Protein AF-A0A7X7GZ52-F1 (afdb_monomer_lite)

Radius of gyration: 27.81 Å; chains: 1; bounding box: 55×27×84 Å

Secondary structure (DSSP, 8-state):
--THHHHHHHHHHHHHHHHHHHHHHHHHHHHHHHHHHHHHHHHHHHHHHHHHHHHHHTT----TT-EEEEEEETTEEEEEEE-TTS-EEEEEEE---

Sequence (97 aa):
MSNKGFFFYELLIAIILILNIMLYLLIPINNLKMQTANQKYILEMKKTLIVNVVLYEDDKELIEGDNYQLILNNQELCITFIDLFNKEQLICEKIWF

pLDDT: mean 70.41, std 10.77, range [44.69, 93.56]

Foldseek 3Di:
DDPVVVVVVVVVVVVVVVVVVVVVVVVVVVVVVVVVVVVVVVVVVVLVVVVVVQCVVVVHDDDVPWDWDWDDDPQKTWIWTQPPVRDTDIDIDGHDD

Structure (mmCIF, N/CA/C/O backbone):
data_AF-A0A7X7GZ52-F1
#
_entry.id   AF-A0A7X7GZ52-F1
#
loop_
_atom_site.group_PDB
_atom_site.id
_atom_site.type_symbol
_atom_site.label_atom_id
_atom_site.label_alt_id
_atom_site.label_comp_id
_atom_site.label_asym_id
_atom_site.label_entity_id
_atom_site.label_seq_id
_atom_site.pdbx_PDB_ins_code
_atom_site.Cartn_x
_atom_site.Cartn_y
_atom_site.Cartn_z
_atom_site.occupancy
_atom_site.B_iso_or_equiv
_atom_site.auth_seq_id
_atom_site.auth_comp_id
_atom_site.auth_asym_id
_atom_site.auth_atom_id
_atom_site.pdbx_PDB_model_num
ATOM 1 N N . MET A 1 1 ? 33.517 6.499 -57.161 1.00 47.81 1 MET A N 1
ATOM 2 C CA . MET A 1 1 ? 32.344 6.842 -56.325 1.00 47.81 1 MET A CA 1
ATOM 3 C C . MET A 1 1 ? 32.790 6.853 -54.872 1.00 47.81 1 MET A C 1
ATOM 5 O O . MET A 1 1 ? 33.500 5.947 -54.469 1.00 47.81 1 MET A O 1
ATOM 9 N N . SER A 1 2 ? 32.518 7.936 -54.143 1.00 46.28 2 SER A N 1
ATOM 10 C CA . SER A 1 2 ? 33.131 8.217 -52.837 1.00 46.28 2 SER A CA 1
ATOM 11 C C . SER A 1 2 ? 32.527 7.352 -51.723 1.00 46.28 2 SER A C 1
ATOM 13 O O . SER A 1 2 ? 31.394 7.588 -51.308 1.00 46.28 2 SER A O 1
ATOM 15 N N . ASN A 1 3 ? 33.310 6.404 -51.195 1.00 58.69 3 ASN A N 1
ATOM 16 C CA . ASN A 1 3 ? 32.960 5.529 -50.060 1.00 58.69 3 ASN A CA 1
ATOM 17 C C . ASN A 1 3 ? 32.566 6.286 -48.774 1.00 58.69 3 ASN A C 1
ATOM 19 O O . ASN A 1 3 ? 32.020 5.693 -47.850 1.00 58.69 3 ASN A O 1
ATOM 23 N N . LYS A 1 4 ? 32.811 7.601 -48.703 1.00 59.25 4 LYS A N 1
ATOM 24 C CA . LYS A 1 4 ? 32.475 8.425 -47.535 1.00 59.25 4 LYS A CA 1
ATOM 25 C C . LYS A 1 4 ? 30.968 8.627 -47.361 1.00 59.25 4 LYS A C 1
ATOM 27 O O . LYS A 1 4 ? 30.517 8.732 -46.231 1.00 59.25 4 LYS A O 1
ATOM 32 N N . GLY A 1 5 ? 30.191 8.658 -48.449 1.00 60.69 5 GLY A N 1
ATOM 33 C CA . GLY A 1 5 ? 28.734 8.832 -48.369 1.00 60.69 5 GLY A CA 1
ATOM 34 C C . GLY A 1 5 ? 28.026 7.637 -47.726 1.00 60.69 5 GLY A C 1
ATOM 35 O O . GLY A 1 5 ? 27.083 7.824 -46.968 1.00 60.69 5 GLY A O 1
ATOM 36 N N . PHE A 1 6 ? 28.524 6.423 -47.970 1.00 67.38 6 PHE A N 1
ATOM 37 C CA . PHE A 1 6 ? 27.947 5.184 -47.441 1.00 67.38 6 PHE A CA 1
ATOM 38 C C . PHE A 1 6 ? 28.111 5.076 -45.915 1.00 67.38 6 PHE A C 1
ATOM 40 O O . PHE A 1 6 ? 27.168 4.728 -45.211 1.00 67.38 6 PHE A O 1
ATOM 47 N N . PHE A 1 7 ? 29.267 5.505 -45.397 1.00 73.19 7 PHE A N 1
ATOM 48 C CA . PHE A 1 7 ? 29.562 5.523 -43.961 1.00 73.19 7 PHE A CA 1
ATOM 49 C C . PHE A 1 7 ? 28.590 6.405 -43.156 1.00 73.19 7 PHE A C 1
ATOM 51 O O . PHE A 1 7 ? 28.171 6.038 -42.061 1.00 73.19 7 PHE A O 1
ATOM 58 N N . PHE A 1 8 ? 28.181 7.557 -43.704 1.00 79.12 8 PHE A N 1
ATOM 59 C CA . PHE A 1 8 ? 27.198 8.424 -43.044 1.00 79.12 8 PHE A CA 1
ATOM 60 C C . PHE A 1 8 ? 25.812 7.776 -42.950 1.00 79.12 8 PHE A C 1
ATOM 62 O O . PHE A 1 8 ? 25.133 7.955 -41.942 1.00 79.12 8 PHE A O 1
ATOM 69 N N . TYR A 1 9 ? 25.401 7.007 -43.961 1.00 85.19 9 TYR A N 1
ATOM 70 C CA . TYR A 1 9 ? 24.125 6.289 -43.930 1.00 85.19 9 TYR A CA 1
ATOM 71 C C . TYR A 1 9 ? 24.132 5.144 -42.912 1.00 85.19 9 TYR A C 1
ATOM 73 O O . TYR A 1 9 ? 23.169 5.004 -42.162 1.00 85.19 9 TYR A O 1
ATOM 81 N N . GLU A 1 10 ? 25.218 4.373 -42.827 1.00 84.06 10 GLU A N 1
ATOM 82 C CA . GLU A 1 10 ? 25.360 3.307 -41.822 1.00 84.06 10 GLU A CA 1
ATOM 83 C C . GLU A 1 10 ? 25.329 3.860 -40.393 1.00 84.06 10 GLU A C 1
ATOM 85 O O . GLU A 1 10 ? 24.622 3.330 -39.533 1.00 84.06 10 GLU A O 1
ATOM 90 N N . LEU A 1 11 ? 26.022 4.978 -40.153 1.00 88.31 11 LEU A N 1
ATOM 91 C CA . LEU A 1 11 ? 25.997 5.667 -38.864 1.00 88.31 11 LEU A CA 1
ATOM 92 C C . LEU A 1 11 ? 24.580 6.141 -38.506 1.00 88.31 11 LEU A C 1
ATOM 94 O O . LEU A 1 11 ? 24.137 5.993 -37.368 1.00 88.31 11 LEU A O 1
ATOM 98 N N . LEU A 1 12 ? 23.851 6.691 -39.477 1.00 88.94 12 LEU A N 1
ATOM 99 C CA . LEU A 1 12 ? 22.502 7.209 -39.266 1.00 88.94 12 LEU A CA 1
ATOM 100 C C . LEU A 1 12 ? 21.504 6.079 -38.964 1.00 88.94 12 LEU A C 1
ATOM 102 O O . LEU A 1 12 ? 20.679 6.214 -38.061 1.00 88.94 12 LEU A O 1
ATOM 106 N N . ILE A 1 13 ? 21.633 4.933 -39.639 1.00 90.12 13 ILE A N 1
ATOM 107 C CA . ILE A 1 13 ? 20.849 3.723 -39.345 1.00 90.12 13 ILE A CA 1
ATOM 108 C C . ILE A 1 13 ? 21.152 3.206 -37.933 1.00 90.12 13 ILE A C 1
ATOM 110 O O . ILE A 1 13 ? 20.225 2.874 -37.191 1.00 90.12 13 ILE A O 1
ATOM 114 N N . ALA A 1 14 ? 22.424 3.186 -37.525 1.00 91.06 14 ALA A N 1
ATOM 115 C CA . ALA A 1 14 ? 22.810 2.773 -36.177 1.00 91.06 14 ALA A CA 1
ATOM 116 C C . ALA A 1 14 ? 22.195 3.683 -35.097 1.00 91.06 14 ALA A C 1
ATOM 118 O O . ALA A 1 14 ? 21.673 3.190 -34.096 1.00 91.06 14 ALA A O 1
ATOM 119 N N . ILE A 1 15 ? 22.175 5.001 -35.320 1.00 92.50 15 ILE A N 1
ATOM 120 C CA . ILE A 1 15 ? 21.544 5.965 -34.404 1.00 92.50 15 ILE A CA 1
ATOM 121 C C . ILE A 1 15 ? 20.028 5.732 -34.310 1.00 92.50 15 ILE A C 1
ATOM 123 O O . ILE A 1 15 ? 19.478 5.721 -33.207 1.00 92.50 15 ILE A O 1
ATOM 127 N N . ILE A 1 16 ? 19.349 5.495 -35.438 1.00 93.56 16 ILE A N 1
ATOM 128 C CA . ILE A 1 16 ? 17.906 5.200 -35.460 1.00 93.56 16 ILE A CA 1
ATOM 129 C C . ILE A 1 16 ? 17.593 3.909 -34.693 1.00 93.56 16 ILE A C 1
ATOM 131 O O . ILE A 1 16 ? 16.603 3.854 -33.960 1.00 93.56 16 ILE A O 1
ATOM 135 N N . LEU A 1 17 ? 18.426 2.875 -34.826 1.00 92.88 17 LEU A N 1
ATOM 136 C CA . LEU A 1 17 ? 18.259 1.623 -34.084 1.00 92.88 17 LEU A CA 1
ATOM 137 C C . LEU A 1 17 ? 18.400 1.836 -32.574 1.00 92.88 17 LEU A C 1
ATOM 139 O O . LEU A 1 17 ? 17.550 1.375 -31.814 1.00 92.88 17 LEU A O 1
ATOM 143 N N . ILE A 1 18 ? 19.415 2.588 -32.140 1.00 92.88 18 ILE A N 1
ATOM 144 C CA . ILE A 1 18 ? 19.617 2.911 -30.720 1.00 92.88 18 ILE A CA 1
ATOM 145 C C . ILE A 1 18 ? 18.420 3.692 -30.167 1.00 92.88 18 ILE A C 1
ATOM 147 O O . ILE A 1 18 ? 17.909 3.358 -29.099 1.00 92.88 18 ILE A O 1
ATOM 151 N N . LEU A 1 19 ? 17.927 4.691 -30.904 1.00 91.31 19 LEU A N 1
ATOM 152 C CA . LEU A 1 19 ? 16.755 5.471 -30.501 1.00 91.31 19 LEU A CA 1
ATOM 153 C C . LEU A 1 19 ? 15.506 4.597 -30.340 1.00 91.31 19 LEU A C 1
ATOM 155 O O . LEU A 1 19 ? 14.800 4.731 -29.342 1.00 91.31 19 LEU A O 1
ATOM 159 N N . ASN A 1 20 ? 15.256 3.675 -31.273 1.00 88.88 20 ASN A N 1
ATOM 160 C CA . ASN A 1 20 ? 14.119 2.756 -31.183 1.00 88.88 20 ASN A CA 1
ATOM 161 C C . ASN A 1 20 ? 14.220 1.819 -29.973 1.00 88.88 20 ASN A C 1
ATOM 163 O O . ASN A 1 20 ? 13.225 1.614 -29.280 1.00 88.88 20 ASN A O 1
ATOM 167 N N . ILE A 1 21 ? 15.414 1.295 -29.677 1.00 90.75 21 ILE A N 1
ATOM 168 C CA . ILE A 1 21 ? 15.636 0.448 -28.496 1.00 90.75 21 ILE A CA 1
ATOM 169 C C . ILE A 1 21 ? 15.377 1.245 -27.209 1.00 90.75 21 ILE A C 1
ATOM 171 O O . ILE A 1 21 ? 14.689 0.760 -26.312 1.00 90.75 21 ILE A O 1
ATOM 175 N N . MET A 1 22 ? 15.866 2.485 -27.129 1.00 87.19 22 MET A N 1
ATOM 176 C CA . MET A 1 22 ? 15.650 3.349 -25.962 1.00 87.19 22 MET A CA 1
ATOM 177 C C . MET A 1 22 ? 14.164 3.680 -25.760 1.00 87.19 22 MET A C 1
ATOM 179 O O . MET A 1 22 ? 13.663 3.599 -24.639 1.00 87.19 22 MET A O 1
ATOM 183 N N . LEU A 1 23 ? 13.434 3.986 -26.838 1.00 84.19 23 LEU A N 1
ATOM 184 C CA . LEU A 1 23 ? 11.982 4.199 -26.806 1.00 84.19 23 LEU A CA 1
ATOM 185 C C . LEU A 1 23 ? 11.228 2.951 -26.331 1.00 84.19 23 LEU A C 1
ATOM 187 O O . LEU A 1 23 ? 10.354 3.056 -25.469 1.00 84.19 23 LEU A O 1
ATOM 191 N N . TYR A 1 24 ? 11.597 1.773 -26.840 1.00 83.62 24 TYR A N 1
ATOM 192 C CA . TYR A 1 24 ? 10.973 0.509 -26.455 1.00 83.62 24 TYR A CA 1
ATOM 193 C C . TYR A 1 24 ? 11.176 0.180 -24.971 1.00 83.62 24 TYR A C 1
ATOM 195 O O . TYR A 1 24 ? 10.281 -0.375 -24.341 1.00 83.62 24 TYR A O 1
ATOM 2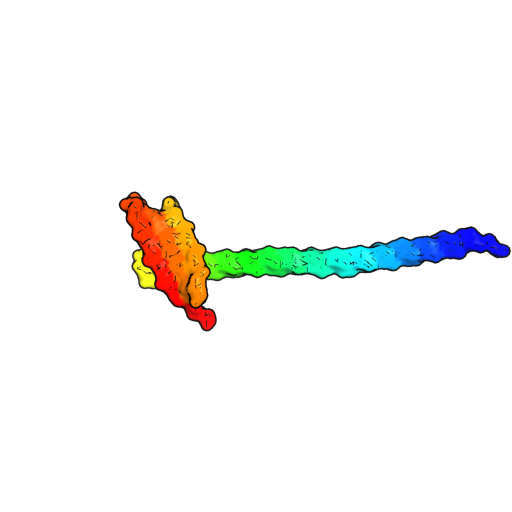03 N N . LEU A 1 25 ? 12.318 0.555 -24.387 1.00 80.06 25 LEU A N 1
ATOM 204 C CA . LEU A 1 25 ? 12.596 0.353 -22.962 1.00 80.06 25 LEU A CA 1
ATOM 205 C C . LEU A 1 25 ? 11.875 1.365 -22.057 1.00 80.06 25 LEU A C 1
ATOM 207 O O . LEU A 1 25 ? 11.459 1.004 -20.958 1.00 80.06 25 LEU A O 1
ATOM 211 N N . LEU A 1 26 ? 11.687 2.615 -22.494 1.00 73.69 26 LEU A N 1
ATOM 212 C CA . LEU A 1 26 ? 11.051 3.651 -21.668 1.00 73.69 26 LEU A CA 1
ATOM 213 C C . LEU A 1 26 ? 9.541 3.438 -21.457 1.00 73.69 26 LEU A C 1
ATOM 215 O O . LEU A 1 26 ? 9.030 3.696 -20.365 1.00 73.69 26 LEU A O 1
ATOM 219 N N . ILE A 1 27 ? 8.824 2.967 -22.480 1.00 69.75 27 ILE A N 1
ATOM 220 C CA . ILE A 1 27 ? 7.364 2.760 -22.440 1.00 69.75 27 ILE A CA 1
ATOM 221 C C . ILE A 1 27 ? 6.926 1.798 -21.311 1.00 69.75 27 ILE A C 1
ATOM 223 O O . ILE A 1 27 ? 6.079 2.186 -20.499 1.00 69.75 27 ILE A O 1
ATOM 227 N N . PRO A 1 28 ? 7.481 0.575 -21.181 1.00 71.19 28 PRO A N 1
ATOM 228 C CA . PRO A 1 28 ? 7.075 -0.356 -20.132 1.00 71.19 28 PRO A CA 1
ATOM 229 C C . PRO A 1 28 ? 7.454 0.136 -18.730 1.00 71.19 28 PRO A C 1
ATOM 231 O O . PRO A 1 28 ? 6.696 -0.097 -17.792 1.00 71.19 28 PRO A O 1
ATOM 234 N N . ILE A 1 29 ? 8.567 0.865 -18.572 1.00 68.69 29 ILE A N 1
ATOM 235 C CA . ILE A 1 29 ? 8.987 1.418 -17.272 1.00 68.69 29 ILE A CA 1
ATOM 236 C C . ILE A 1 29 ? 7.954 2.420 -16.746 1.00 68.69 29 ILE A C 1
ATOM 238 O O . ILE A 1 29 ? 7.593 2.377 -15.567 1.00 68.69 29 ILE A O 1
ATOM 242 N N . ASN A 1 30 ? 7.449 3.303 -17.609 1.00 63.97 30 ASN A N 1
ATOM 243 C CA . ASN A 1 30 ? 6.420 4.263 -17.213 1.00 63.97 30 ASN A CA 1
ATOM 244 C C . ASN A 1 30 ? 5.087 3.577 -16.902 1.00 63.97 30 ASN A C 1
ATOM 246 O O . ASN A 1 30 ? 4.466 3.900 -15.889 1.00 63.97 30 ASN A O 1
ATOM 250 N N . ASN A 1 31 ? 4.685 2.584 -17.697 1.00 63.62 31 ASN A N 1
ATOM 251 C CA . ASN A 1 31 ? 3.461 1.824 -17.436 1.00 63.62 31 ASN A CA 1
ATOM 252 C C . ASN A 1 31 ? 3.530 1.050 -16.108 1.00 63.62 31 ASN A C 1
ATOM 254 O O . ASN A 1 31 ? 2.562 1.055 -15.349 1.00 63.62 31 ASN A O 1
ATOM 258 N N . LEU A 1 32 ? 4.679 0.452 -15.775 1.00 64.94 32 LEU A N 1
ATOM 259 C CA . LEU A 1 32 ? 4.898 -0.245 -14.500 1.00 64.94 32 LEU A CA 1
ATOM 260 C C . LEU A 1 32 ? 4.862 0.707 -13.296 1.00 64.94 32 LEU A C 1
ATOM 262 O O . LEU A 1 32 ? 4.249 0.397 -12.271 1.00 64.94 32 LEU A O 1
ATOM 266 N N . LYS A 1 33 ? 5.472 1.894 -13.412 1.00 61.06 33 LYS A N 1
ATOM 267 C CA . LYS A 1 33 ? 5.386 2.930 -12.367 1.00 61.06 33 LYS A CA 1
ATOM 268 C C . LYS A 1 33 ? 3.948 3.401 -12.155 1.00 61.06 33 LYS A C 1
ATOM 270 O O . LYS A 1 33 ? 3.517 3.587 -11.021 1.00 61.06 33 LYS A O 1
ATOM 275 N N . MET A 1 34 ? 3.189 3.554 -13.236 1.00 55.38 34 MET A N 1
ATOM 276 C CA . MET A 1 34 ? 1.795 3.985 -13.164 1.00 55.38 34 MET A CA 1
ATOM 277 C C . MET A 1 34 ? 0.890 2.899 -12.557 1.00 55.38 34 MET A C 1
ATOM 279 O O . MET A 1 34 ? 0.028 3.200 -11.734 1.00 55.38 34 MET A O 1
ATOM 283 N N . GLN A 1 35 ? 1.128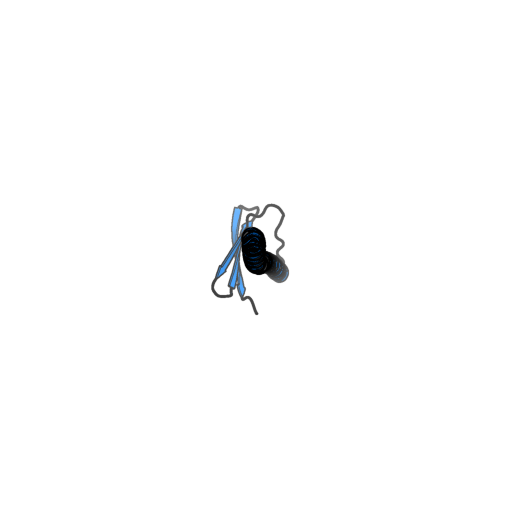 1.625 -12.886 1.00 60.66 35 GLN A N 1
ATOM 284 C CA . GLN A 1 35 ? 0.415 0.490 -12.290 1.00 60.66 35 GLN A CA 1
ATOM 285 C C . GLN A 1 35 ? 0.689 0.344 -10.792 1.00 60.66 35 GLN A C 1
ATOM 287 O O . GLN A 1 35 ? -0.249 0.151 -10.023 1.00 60.66 35 GLN A O 1
ATOM 292 N N . THR A 1 36 ? 1.944 0.476 -10.363 1.00 65.25 36 THR A N 1
ATOM 293 C CA . THR A 1 36 ? 2.307 0.386 -8.938 1.00 65.25 36 THR A CA 1
ATOM 294 C C . THR A 1 36 ? 1.733 1.546 -8.123 1.00 65.25 36 THR A C 1
ATOM 296 O O . THR A 1 36 ? 1.209 1.320 -7.033 1.00 65.25 36 THR A O 1
ATOM 299 N N . ALA A 1 37 ? 1.731 2.769 -8.667 1.00 64.25 37 ALA A N 1
ATOM 300 C CA . ALA A 1 37 ? 1.052 3.906 -8.047 1.00 64.25 37 ALA A CA 1
ATOM 301 C C . ALA A 1 37 ? -0.463 3.663 -7.920 1.00 64.25 37 ALA A C 1
ATOM 303 O O . ALA A 1 37 ? -1.012 3.802 -6.829 1.00 64.25 37 ALA A O 1
ATOM 304 N N . ASN A 1 38 ? -1.132 3.219 -8.991 1.00 67.88 38 ASN A N 1
ATOM 305 C CA . ASN A 1 38 ? -2.564 2.904 -8.952 1.00 67.88 38 ASN A CA 1
ATOM 306 C C . ASN A 1 38 ? -2.895 1.792 -7.952 1.00 67.88 38 ASN A C 1
ATOM 308 O O . ASN A 1 38 ? -3.874 1.902 -7.222 1.00 67.88 38 ASN A O 1
ATOM 312 N N . GLN A 1 39 ? -2.084 0.736 -7.877 1.00 66.81 39 GLN A N 1
ATOM 313 C CA . GLN A 1 39 ? -2.279 -0.332 -6.895 1.00 66.81 39 GLN A CA 1
ATOM 314 C C . GLN A 1 39 ? -2.159 0.185 -5.459 1.00 66.81 39 GLN A C 1
ATOM 316 O O . GLN A 1 39 ? -2.956 -0.210 -4.608 1.00 66.81 39 GLN A O 1
ATOM 321 N N . LYS A 1 40 ? -1.217 1.101 -5.196 1.00 70.50 40 LYS A N 1
ATOM 322 C CA . LYS A 1 40 ? -1.085 1.755 -3.890 1.00 70.50 40 LYS A CA 1
ATOM 323 C C . LYS A 1 40 ? -2.332 2.575 -3.543 1.00 70.50 40 LYS A C 1
ATOM 325 O O . LYS A 1 40 ? -2.878 2.390 -2.460 1.00 70.50 40 LYS A O 1
ATOM 330 N N . TYR A 1 41 ? -2.825 3.400 -4.469 1.00 67.00 41 TYR A N 1
ATOM 331 C CA . TYR A 1 41 ? -4.052 4.183 -4.264 1.00 67.00 41 TYR A CA 1
ATOM 332 C C . TYR A 1 41 ? -5.285 3.300 -4.041 1.00 67.00 41 TYR A C 1
ATOM 334 O O . TYR A 1 41 ? -6.077 3.561 -3.139 1.00 67.00 41 TYR A O 1
ATOM 342 N N . ILE A 1 42 ? -5.435 2.223 -4.819 1.00 67.19 42 ILE A N 1
ATOM 343 C CA . ILE A 1 42 ? -6.531 1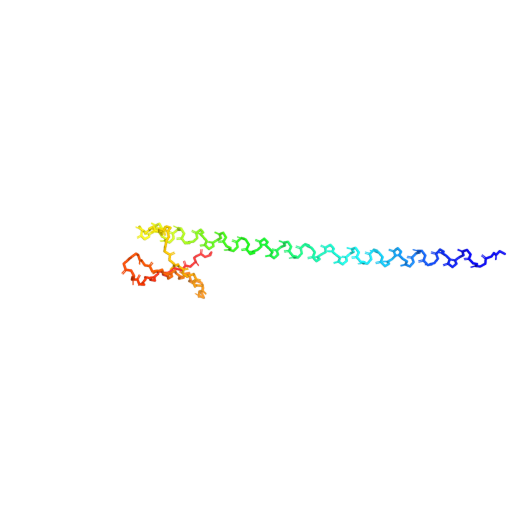.259 -4.649 1.00 67.19 42 ILE A CA 1
ATOM 344 C C . ILE A 1 42 ? -6.457 0.601 -3.266 1.00 67.19 42 ILE A C 1
ATOM 346 O O . ILE A 1 42 ? -7.487 0.415 -2.620 1.00 67.19 42 ILE A O 1
ATOM 350 N N . LEU A 1 43 ? -5.257 0.249 -2.798 1.00 70.25 43 LEU A N 1
ATOM 351 C CA . LEU A 1 43 ? -5.066 -0.327 -1.470 1.00 70.25 43 LEU A CA 1
ATOM 352 C C . LEU A 1 43 ? -5.443 0.666 -0.362 1.00 70.25 43 LEU A C 1
ATOM 354 O O . LEU A 1 43 ? -6.118 0.276 0.587 1.00 70.25 43 LEU A O 1
ATOM 358 N N . GLU A 1 44 ? -5.031 1.929 -0.479 1.00 69.81 44 GLU A N 1
ATOM 359 C CA . GLU A 1 44 ? -5.381 2.986 0.478 1.00 69.81 44 GLU A CA 1
ATOM 360 C C . GLU A 1 44 ? -6.897 3.221 0.522 1.00 69.81 44 GLU A C 1
ATOM 362 O O . GLU A 1 44 ? -7.483 3.152 1.600 1.00 69.81 44 GLU A O 1
ATOM 367 N N . MET A 1 45 ? -7.554 3.360 -0.636 1.00 68.44 45 MET A N 1
ATOM 368 C CA . MET A 1 45 ? -9.016 3.484 -0.712 1.00 68.44 45 MET A CA 1
ATOM 369 C C . MET A 1 45 ? -9.741 2.297 -0.070 1.00 68.44 45 MET A C 1
ATOM 371 O O . MET A 1 45 ? -10.708 2.492 0.666 1.00 68.44 45 MET A O 1
ATOM 375 N N . LYS A 1 46 ? -9.277 1.064 -0.316 1.00 68.38 46 LYS A N 1
ATOM 376 C CA . LYS A 1 46 ? -9.864 -0.137 0.296 1.00 68.38 46 LYS A CA 1
ATOM 377 C C . LYS A 1 46 ? -9.724 -0.132 1.814 1.00 68.38 46 LYS A C 1
ATOM 379 O O . LYS A 1 46 ? -10.682 -0.470 2.498 1.00 68.38 46 LYS A O 1
ATOM 384 N N . LYS A 1 47 ? -8.564 0.268 2.345 1.00 67.56 47 LYS A N 1
ATOM 385 C CA . LYS A 1 47 ? -8.355 0.376 3.796 1.00 67.56 47 LYS A CA 1
ATOM 386 C C . LYS A 1 47 ? -9.320 1.379 4.421 1.00 67.56 47 LYS A C 1
ATOM 388 O O . LYS A 1 47 ? -9.957 1.039 5.407 1.00 67.56 47 LYS A O 1
ATOM 393 N N . THR A 1 48 ? -9.478 2.563 3.829 1.00 72.88 48 THR A N 1
ATOM 394 C CA . THR A 1 48 ? -10.427 3.575 4.320 1.00 72.88 48 THR A CA 1
ATOM 395 C C . THR A 1 48 ? -11.868 3.076 4.283 1.00 72.88 48 THR A C 1
ATOM 397 O O . THR A 1 48 ? -12.606 3.283 5.239 1.00 72.88 48 THR A O 1
ATOM 400 N N . LEU A 1 49 ? -12.267 2.381 3.212 1.00 71.62 49 LEU A N 1
ATOM 401 C CA . LEU A 1 49 ? -13.607 1.802 3.117 1.00 71.62 49 LEU A CA 1
ATOM 402 C C . LEU A 1 49 ? -13.860 0.792 4.245 1.00 71.62 49 LEU A C 1
ATOM 404 O O . LEU A 1 49 ? -14.891 0.874 4.899 1.00 71.62 49 LEU A O 1
ATOM 408 N N . ILE A 1 50 ? -12.916 -0.123 4.493 1.00 69.38 50 ILE A N 1
ATOM 4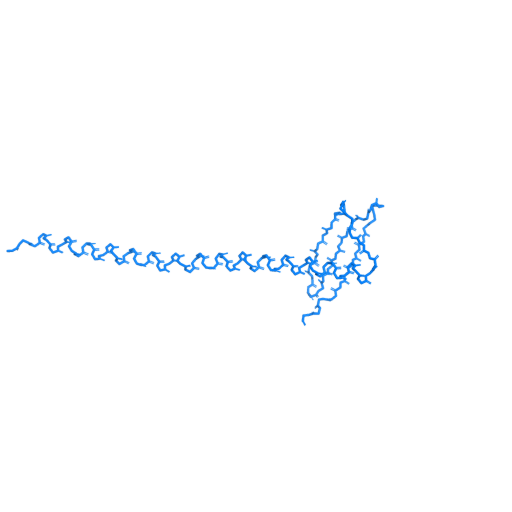09 C CA . ILE A 1 50 ? -13.052 -1.125 5.561 1.00 69.38 50 ILE A CA 1
ATOM 410 C C . ILE A 1 50 ? -13.114 -0.439 6.927 1.00 69.38 50 ILE A C 1
ATOM 412 O O . ILE A 1 50 ? -13.978 -0.781 7.720 1.00 69.38 50 ILE A O 1
ATOM 416 N N . VAL A 1 51 ? -12.263 0.559 7.186 1.00 72.56 51 VAL A N 1
ATOM 417 C CA . VAL A 1 51 ? -12.310 1.340 8.435 1.00 72.56 51 VAL A CA 1
ATOM 418 C C . VAL A 1 51 ? -13.690 1.955 8.645 1.00 72.56 51 VAL A C 1
ATOM 420 O O . VAL A 1 51 ? -14.272 1.785 9.708 1.00 72.56 51 VAL A O 1
ATOM 423 N N . ASN A 1 52 ? -14.241 2.609 7.623 1.00 70.62 52 ASN A N 1
ATOM 424 C CA . ASN A 1 52 ? -15.556 3.235 7.724 1.00 70.62 52 ASN A CA 1
ATOM 425 C C . ASN A 1 52 ? -16.675 2.212 7.959 1.00 70.62 52 ASN A C 1
ATOM 427 O O . ASN A 1 52 ? -17.601 2.503 8.707 1.00 70.62 52 ASN A O 1
ATOM 431 N N . VAL A 1 53 ? -16.596 1.029 7.337 1.00 69.38 53 VAL A N 1
ATOM 432 C CA . VAL A 1 53 ? -17.567 -0.057 7.554 1.00 69.38 53 VAL A CA 1
ATOM 433 C C . VAL A 1 53 ? -17.477 -0.587 8.983 1.00 69.38 53 VAL A C 1
ATOM 435 O O . VAL A 1 53 ? -18.497 -0.654 9.654 1.00 69.38 53 VAL A O 1
ATOM 438 N N . VAL A 1 54 ? -16.270 -0.893 9.464 1.00 70.69 54 VAL A N 1
ATOM 439 C CA . VAL A 1 54 ? -16.043 -1.421 10.820 1.00 70.69 54 VAL A CA 1
ATOM 440 C C . VAL A 1 54 ? -16.539 -0.442 11.883 1.00 70.69 54 VAL A C 1
ATOM 442 O O . VAL A 1 54 ? -17.221 -0.827 12.823 1.00 70.69 54 VAL A O 1
ATOM 445 N N . LEU A 1 55 ? -16.235 0.844 11.717 1.00 71.81 55 LEU A N 1
ATOM 446 C CA . LEU A 1 55 ? -16.702 1.893 12.620 1.00 71.81 55 LEU A CA 1
ATOM 447 C C . LEU A 1 55 ? -18.230 2.019 12.614 1.00 71.81 55 LEU A C 1
ATOM 449 O O . LEU A 1 55 ? -18.837 2.116 13.677 1.00 71.81 55 LEU A O 1
ATOM 453 N N . TYR A 1 56 ? -18.847 1.953 11.431 1.00 71.69 5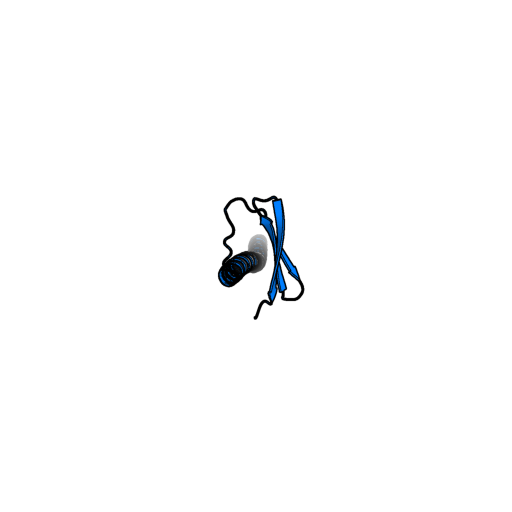6 TYR A N 1
ATOM 454 C CA . TYR A 1 56 ? -20.301 1.990 11.291 1.00 71.69 56 TYR A CA 1
ATOM 455 C C . TYR A 1 56 ? -20.992 0.788 11.951 1.00 71.69 56 TYR A C 1
ATOM 457 O O . TYR A 1 56 ? -22.012 0.971 12.605 1.00 71.69 56 TYR A O 1
ATOM 465 N N . GLU A 1 57 ? -20.453 -0.427 11.805 1.00 69.75 57 GLU A N 1
ATOM 466 C CA . GLU A 1 57 ? -21.017 -1.635 12.431 1.00 69.75 57 GLU A CA 1
ATOM 467 C C . GLU A 1 57 ? -20.935 -1.607 13.965 1.00 69.75 57 GLU A C 1
ATOM 469 O O . GLU A 1 57 ? -21.822 -2.140 14.631 1.00 69.75 57 GLU A O 1
ATOM 474 N N . ASP A 1 58 ? -19.919 -0.945 14.521 1.00 72.12 58 ASP A N 1
ATOM 475 C CA . ASP A 1 58 ? -19.710 -0.806 15.966 1.00 72.12 58 ASP A CA 1
ATOM 476 C C . ASP A 1 58 ? -20.397 0.434 16.588 1.00 72.12 58 ASP A C 1
ATOM 478 O O . ASP A 1 58 ? -20.184 0.709 17.773 1.00 72.12 58 ASP A O 1
ATOM 482 N N . ASP A 1 59 ? -21.192 1.199 15.823 1.00 71.56 59 ASP A N 1
ATOM 483 C CA . ASP A 1 59 ? -21.768 2.501 16.221 1.00 71.56 59 ASP A CA 1
ATOM 484 C C . ASP A 1 59 ? -20.704 3.504 16.730 1.00 71.56 59 ASP A C 1
ATOM 486 O O . ASP A 1 59 ? -20.950 4.336 17.612 1.00 71.56 59 ASP A O 1
ATOM 490 N N . LYS A 1 60 ? -19.483 3.424 16.191 1.00 67.12 60 LYS A N 1
ATOM 491 C CA . LYS A 1 60 ? -18.358 4.297 16.544 1.00 67.12 60 LYS A CA 1
ATOM 492 C C . LYS A 1 60 ? -18.049 5.241 15.389 1.00 67.12 60 LYS A C 1
ATOM 494 O O . LYS A 1 60 ? -18.035 4.847 14.233 1.00 67.12 60 LYS A O 1
ATOM 499 N N . GLU A 1 61 ? -17.723 6.489 15.692 1.00 64.75 61 GLU A N 1
ATOM 500 C CA . GLU A 1 61 ? -17.194 7.442 14.712 1.00 64.75 61 GLU A CA 1
ATOM 501 C C . GLU A 1 61 ? -15.780 7.842 15.142 1.00 64.75 61 GLU A C 1
ATOM 503 O O . GLU A 1 61 ? -15.564 8.177 16.306 1.00 64.75 61 GLU A O 1
ATOM 508 N N . LEU A 1 62 ? -14.810 7.797 14.219 1.00 63.41 62 LEU A N 1
ATOM 509 C CA . LEU A 1 62 ? -13.497 8.404 14.458 1.00 63.41 62 LEU A CA 1
ATOM 510 C C . LEU A 1 62 ? -13.644 9.919 14.328 1.00 63.41 62 LEU A C 1
ATOM 512 O O . LEU A 1 62 ? -14.066 10.417 13.281 1.00 63.41 62 LEU A O 1
ATOM 516 N N . ILE A 1 63 ? -13.279 10.650 15.376 1.00 58.94 63 ILE A N 1
ATOM 517 C CA . ILE A 1 63 ? -13.332 12.112 15.376 1.00 58.94 63 ILE A CA 1
ATOM 518 C C . ILE A 1 63 ? -12.002 12.635 14.813 1.00 58.94 63 ILE A C 1
ATOM 520 O O . ILE A 1 63 ? -10.939 12.055 15.046 1.00 58.94 63 ILE A O 1
ATOM 524 N N . GLU A 1 64 ? -12.033 13.740 14.058 1.00 44.69 64 GLU A N 1
ATOM 525 C CA . GLU A 1 64 ? -10.816 14.452 13.639 1.00 44.69 64 GLU A CA 1
ATOM 526 C C . GLU A 1 64 ? -9.989 14.843 14.879 1.00 44.69 64 GLU A C 1
ATOM 528 O O . GLU A 1 64 ? -10.299 15.805 15.581 1.00 44.69 64 GLU A O 1
ATOM 533 N N . GLY A 1 65 ? -8.947 14.064 15.173 1.00 46.22 65 GLY A N 1
ATOM 534 C CA . GLY A 1 65 ? -8.127 14.197 16.380 1.00 46.22 65 GLY A CA 1
ATOM 535 C C . GLY A 1 65 ? -7.601 12.863 16.910 1.00 46.22 65 GLY A C 1
ATOM 536 O O . GLY A 1 65 ? -6.546 12.841 17.546 1.00 46.22 65 GLY A O 1
ATOM 537 N N . ASP A 1 66 ? -8.276 11.758 16.589 1.00 56.88 66 ASP A N 1
ATOM 538 C CA . ASP A 1 66 ? -7.854 10.426 17.012 1.00 56.88 66 ASP A CA 1
ATOM 539 C C . ASP A 1 66 ? -6.607 9.981 16.239 1.00 56.88 66 ASP A C 1
ATOM 541 O O . ASP A 1 66 ? -6.565 9.961 15.005 1.00 56.88 66 ASP A O 1
ATOM 545 N N . ASN A 1 67 ? -5.562 9.607 16.975 1.00 60.59 67 ASN A N 1
ATOM 546 C CA . ASN A 1 67 ? -4.357 9.039 16.386 1.00 60.59 67 ASN A CA 1
ATOM 547 C C . ASN A 1 67 ? -4.583 7.531 16.241 1.00 60.59 67 ASN A C 1
ATOM 549 O O . ASN A 1 67 ? -4.636 6.821 17.249 1.00 60.59 67 ASN A O 1
ATOM 553 N N . TYR A 1 68 ? -4.747 7.051 15.006 1.00 64.44 68 TYR A N 1
ATOM 554 C CA . TYR A 1 68 ? -5.038 5.645 14.739 1.00 64.44 68 TYR A CA 1
ATOM 555 C C . TYR A 1 68 ? -3.937 4.956 13.930 1.00 64.44 68 TYR A C 1
ATOM 557 O O . TYR A 1 68 ? -3.313 5.531 13.036 1.00 64.44 68 TYR A O 1
ATOM 565 N N . GLN A 1 69 ? -3.700 3.688 14.249 1.00 67.88 69 GLN A N 1
ATOM 566 C CA . GLN A 1 69 ? -2.797 2.804 13.529 1.00 67.88 69 GLN A CA 1
ATOM 567 C C . GLN A 1 69 ? -3.590 1.648 12.930 1.00 67.88 69 GLN A C 1
ATOM 569 O O . GLN A 1 69 ? -4.346 0.968 13.619 1.00 67.88 69 GLN A O 1
ATOM 574 N N . LEU A 1 70 ? -3.395 1.425 11.629 1.00 67.00 70 LEU A N 1
ATOM 575 C CA . LEU A 1 70 ? -3.977 0.298 10.907 1.00 67.00 70 LEU A CA 1
ATOM 576 C C . LEU A 1 70 ? -2.942 -0.816 10.796 1.00 67.00 70 LEU A C 1
ATOM 578 O O . LEU A 1 70 ? -1.947 -0.677 10.078 1.00 67.00 70 LEU A O 1
ATOM 582 N N . ILE A 1 71 ? -3.196 -1.933 11.469 1.00 71.81 71 ILE A N 1
ATOM 583 C CA . ILE A 1 71 ? -2.361 -3.131 11.413 1.00 71.81 71 ILE A CA 1
ATOM 584 C C . ILE A 1 71 ? -3.121 -4.189 10.616 1.00 71.81 71 ILE A C 1
ATOM 586 O O . ILE A 1 71 ? -4.202 -4.622 11.003 1.00 71.81 71 ILE A O 1
ATOM 590 N N . LEU A 1 72 ? -2.555 -4.598 9.480 1.00 65.50 72 LEU A N 1
ATOM 591 C CA . LEU A 1 72 ? -3.075 -5.712 8.690 1.00 65.50 72 LEU A CA 1
ATOM 592 C C . LEU A 1 72 ? -2.323 -6.977 9.097 1.00 65.50 72 LEU A C 1
ATOM 594 O O . LEU A 1 72 ? -1.117 -7.062 8.862 1.00 65.50 72 LEU A O 1
ATOM 598 N N . ASN A 1 73 ? -3.020 -7.952 9.672 1.00 67.31 73 ASN A N 1
ATOM 599 C CA . ASN A 1 73 ? -2.401 -9.187 10.137 1.00 67.31 73 ASN A CA 1
ATOM 600 C C . ASN A 1 73 ? -3.174 -10.390 9.597 1.00 67.31 73 ASN A C 1
ATOM 602 O O . ASN A 1 73 ? -4.313 -10.612 9.979 1.00 67.31 73 ASN A O 1
ATOM 606 N N . ASN A 1 74 ? -2.575 -11.153 8.677 1.00 61.66 74 ASN A N 1
ATOM 607 C CA . ASN A 1 74 ? -3.112 -12.430 8.185 1.00 61.66 74 ASN A CA 1
ATOM 608 C C . ASN A 1 74 ? -4.630 -12.445 7.873 1.00 61.66 74 ASN A C 1
ATOM 610 O O . ASN A 1 74 ? -5.306 -13.400 8.233 1.00 61.66 74 ASN A O 1
ATOM 614 N N . GLN A 1 75 ? -5.137 -11.430 7.155 1.00 64.44 75 GLN A N 1
ATOM 615 C CA . GLN A 1 75 ? -6.555 -11.241 6.761 1.00 64.44 75 GLN A CA 1
ATOM 616 C C . GLN A 1 75 ? -7.472 -10.574 7.803 1.00 64.44 75 GLN A C 1
ATOM 618 O O . GLN A 1 75 ? -8.660 -10.411 7.538 1.00 64.44 75 GLN A O 1
ATOM 623 N N . GLU A 1 76 ? -6.938 -10.108 8.928 1.00 67.88 76 GLU A N 1
ATOM 624 C CA . GLU A 1 76 ? -7.652 -9.265 9.892 1.00 67.88 76 GLU A CA 1
ATOM 625 C C . GLU A 1 76 ? -7.143 -7.817 9.804 1.00 67.88 76 GLU A C 1
ATOM 627 O O . GLU A 1 76 ? -5.930 -7.571 9.731 1.00 67.88 76 GLU A O 1
ATOM 632 N N . LEU A 1 77 ? -8.071 -6.854 9.753 1.00 69.69 77 LEU A N 1
ATOM 633 C CA . LEU A 1 77 ? -7.769 -5.432 9.890 1.00 69.69 77 LEU A CA 1
ATOM 634 C C . LEU A 1 77 ? -7.984 -5.045 11.347 1.00 69.69 77 LEU A C 1
ATOM 636 O O . LEU A 1 77 ? -9.114 -5.040 11.826 1.00 69.69 77 LEU A O 1
ATOM 640 N N . CYS A 1 78 ? -6.900 -4.683 12.020 1.00 73.88 78 CYS A N 1
ATOM 641 C CA . CYS A 1 78 ? -6.948 -4.126 13.357 1.00 73.88 78 CYS A CA 1
ATOM 642 C C . CYS A 1 78 ? -6.745 -2.611 13.305 1.00 73.88 78 CYS A C 1
ATOM 644 O O . CYS A 1 78 ? -5.780 -2.117 12.714 1.00 73.88 78 CYS A O 1
ATOM 646 N N . ILE A 1 79 ? -7.659 -1.884 13.933 1.00 75.62 79 ILE A N 1
ATOM 647 C CA . ILE A 1 79 ? -7.626 -0.443 14.134 1.00 75.62 79 ILE A CA 1
ATOM 648 C C . ILE A 1 79 ? -7.312 -0.221 15.607 1.00 75.62 79 ILE A C 1
ATOM 650 O O . ILE A 1 79 ? -8.136 -0.515 16.472 1.00 75.62 79 ILE A O 1
ATOM 654 N N . THR A 1 80 ? -6.119 0.291 15.887 1.00 78.44 80 THR A N 1
ATOM 655 C CA . THR A 1 80 ? -5.773 0.785 17.220 1.00 78.44 80 THR A CA 1
ATOM 656 C C . THR A 1 80 ? -5.960 2.289 17.222 1.00 78.44 80 THR A C 1
ATOM 658 O O . THR A 1 80 ? -5.371 2.956 16.376 1.00 78.44 80 THR A O 1
ATOM 661 N N . PHE A 1 81 ? -6.743 2.841 18.143 1.00 73.00 81 PHE A N 1
ATOM 662 C CA . PHE A 1 81 ? -6.906 4.288 18.286 1.00 73.00 81 PHE A CA 1
ATOM 663 C C . PHE A 1 81 ? -6.863 4.708 19.753 1.00 73.00 81 PHE A C 1
ATOM 665 O O . PHE A 1 81 ? -7.203 3.937 20.652 1.00 73.00 81 PHE A O 1
ATOM 672 N N . ILE A 1 82 ? -6.403 5.935 19.989 1.00 71.06 82 ILE A N 1
ATOM 673 C CA . ILE A 1 82 ? -6.414 6.564 21.309 1.00 71.06 82 ILE A CA 1
ATOM 674 C C . ILE A 1 82 ? -7.608 7.508 21.343 1.00 71.06 82 ILE A C 1
ATOM 676 O O . ILE A 1 82 ? -7.612 8.512 20.640 1.00 71.06 82 ILE A O 1
ATOM 680 N N . ASP A 1 83 ? -8.599 7.159 22.157 1.00 62.69 83 ASP A N 1
ATOM 681 C CA . ASP A 1 83 ? -9.792 7.967 22.418 1.00 62.69 83 ASP A CA 1
ATOM 682 C C . ASP A 1 83 ? -9.401 9.304 23.089 1.00 62.69 83 ASP A C 1
ATOM 684 O O . ASP A 1 83 ? -8.357 9.402 23.741 1.00 62.69 83 ASP A O 1
ATOM 688 N N . LEU A 1 84 ? -10.266 10.317 23.030 1.00 65.06 84 LEU A N 1
ATOM 689 C CA . LEU A 1 84 ? -10.122 11.620 23.697 1.00 65.06 84 LEU A CA 1
ATOM 690 C C . LEU A 1 84 ? -9.883 11.500 25.214 1.00 65.06 84 LEU A C 1
ATOM 692 O O . LEU A 1 84 ? -9.329 12.399 25.848 1.00 65.06 84 LEU A O 1
ATOM 696 N N . PHE A 1 85 ? -10.266 10.367 25.806 1.00 75.06 85 PHE A N 1
ATOM 697 C CA . PHE A 1 85 ? -9.991 10.012 27.201 1.00 75.06 85 PHE A CA 1
ATOM 698 C C . PHE A 1 85 ? -8.620 9.358 27.425 1.00 75.06 85 PHE A C 1
ATOM 700 O O . PHE A 1 85 ? -8.366 8.807 28.499 1.00 75.06 85 PHE A O 1
ATOM 707 N N . ASN A 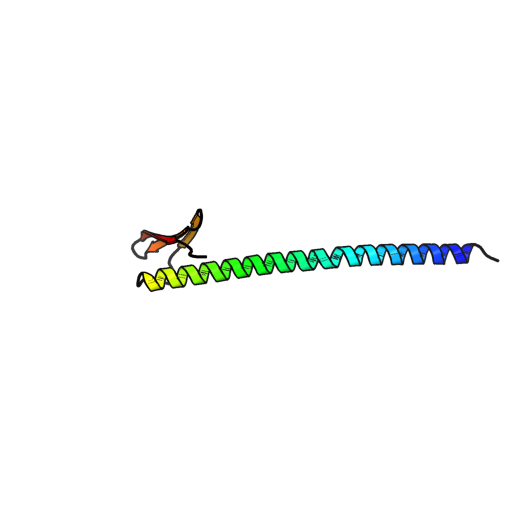1 86 ? -7.742 9.406 26.423 1.00 71.06 86 ASN A N 1
ATOM 708 C CA . ASN A 1 86 ? -6.410 8.814 26.417 1.00 71.06 86 ASN A CA 1
ATOM 709 C C . ASN A 1 86 ? -6.423 7.293 26.670 1.00 71.06 86 ASN A C 1
ATOM 711 O O . ASN A 1 86 ? -5.493 6.733 27.256 1.00 71.06 86 ASN A O 1
ATOM 715 N N . LYS A 1 87 ? -7.513 6.629 26.266 1.00 71.75 87 LYS A N 1
ATOM 716 C CA . LYS A 1 87 ? -7.681 5.178 26.358 1.00 71.75 87 LYS A CA 1
ATOM 717 C C . LYS A 1 87 ? -7.390 4.558 25.005 1.00 71.75 87 LYS A C 1
ATOM 719 O O . LYS A 1 87 ? -8.005 4.929 24.011 1.00 71.75 87 LYS A O 1
ATOM 724 N N . GLU A 1 88 ? -6.480 3.598 24.997 1.00 75.19 88 GLU A N 1
ATOM 725 C CA . GLU A 1 88 ? -6.207 2.788 23.820 1.00 75.19 88 GLU A CA 1
ATOM 726 C C . GLU A 1 88 ? -7.357 1.798 23.606 1.00 75.19 88 GLU A C 1
ATOM 728 O O . GLU A 1 88 ? -7.740 1.058 24.517 1.00 75.19 88 GLU A O 1
ATOM 733 N N . GLN A 1 89 ? -7.926 1.812 22.407 1.00 71.81 89 GLN A N 1
ATOM 734 C CA . GLN A 1 89 ? -8.941 0.872 21.959 1.00 71.81 89 GLN A CA 1
ATOM 735 C C . GLN A 1 89 ? -8.432 0.139 20.720 1.00 71.81 89 GLN A C 1
ATOM 737 O O . GLN A 1 89 ? -7.769 0.723 19.865 1.00 71.81 89 GLN A O 1
ATOM 742 N N . LEU A 1 90 ? -8.753 -1.150 20.638 1.00 76.00 90 LEU A N 1
ATOM 743 C CA . LEU A 1 90 ? -8.417 -2.021 19.520 1.00 76.00 90 LEU A CA 1
ATOM 744 C C . LEU A 1 90 ? -9.714 -2.619 18.983 1.00 76.00 90 LEU A C 1
ATOM 746 O O . LEU A 1 90 ? -10.452 -3.254 19.737 1.00 76.00 90 LEU A O 1
ATOM 750 N N . ILE A 1 91 ? -9.969 -2.441 17.693 1.00 74.38 91 ILE A N 1
ATOM 751 C CA . ILE A 1 91 ? -11.050 -3.118 16.976 1.00 74.38 91 ILE A CA 1
ATOM 752 C C . ILE A 1 91 ? -10.394 -3.955 15.891 1.00 74.38 91 ILE A C 1
ATOM 754 O O . ILE A 1 91 ? -9.637 -3.418 15.089 1.00 74.38 91 ILE A O 1
ATOM 758 N N . CYS A 1 92 ? -10.641 -5.260 15.883 1.00 72.44 92 CYS A N 1
ATOM 759 C CA . CYS A 1 92 ? -10.119 -6.161 14.864 1.00 72.44 92 CYS A CA 1
ATOM 760 C C . CYS A 1 92 ? -11.285 -6.836 14.166 1.00 72.44 92 CYS A C 1
ATOM 762 O O . CYS A 1 92 ? -12.094 -7.479 14.828 1.00 72.44 92 CYS A O 1
ATOM 764 N N . GLU A 1 93 ? -11.322 -6.729 12.844 1.00 65.62 93 GLU A N 1
ATOM 765 C CA . GLU A 1 93 ? -12.329 -7.400 12.034 1.00 65.62 93 GLU A CA 1
ATOM 766 C C . GLU A 1 93 ? -11.711 -8.234 10.920 1.00 65.62 93 GLU A C 1
ATOM 768 O O . GLU A 1 93 ? -10.667 -7.896 10.344 1.00 65.62 93 GLU A O 1
ATOM 773 N N . LYS A 1 94 ? -12.370 -9.355 10.614 1.00 65.25 94 LYS A N 1
ATOM 774 C CA . LYS A 1 94 ? -11.956 -10.231 9.518 1.00 65.25 94 LYS A CA 1
ATOM 775 C C . LYS A 1 94 ? -12.331 -9.582 8.200 1.00 65.25 94 LYS A C 1
ATOM 777 O O . LYS A 1 94 ? -13.476 -9.218 7.969 1.00 65.25 94 LYS A O 1
ATOM 782 N N . ILE A 1 95 ? -11.374 -9.501 7.285 1.00 62.62 95 ILE A N 1
ATOM 783 C CA . ILE A 1 95 ? -11.632 -9.020 5.932 1.00 62.62 95 ILE A CA 1
ATOM 784 C C . ILE A 1 95 ? -12.219 -10.187 5.136 1.00 62.62 95 ILE A C 1
ATOM 786 O O . ILE A 1 95 ? -11.501 -11.115 4.759 1.00 62.62 95 ILE A O 1
ATOM 790 N N . TRP A 1 96 ? -13.528 -10.151 4.885 1.00 51.84 96 TRP A N 1
ATOM 791 C CA . TRP A 1 96 ? -14.189 -11.104 3.993 1.00 51.84 96 TRP A CA 1
ATOM 792 C C . TRP A 1 96 ? -13.923 -10.654 2.549 1.00 51.84 96 TRP A C 1
ATOM 794 O O . TRP A 1 96 ? -14.507 -9.681 2.074 1.00 51.84 96 TRP A O 1
ATOM 804 N N . PHE A 1 97 ? -12.957 -11.306 1.898 1.00 48.88 97 PHE A N 1
ATOM 805 C CA . PHE A 1 97 ? -12.632 -11.124 0.479 1.00 48.88 97 PHE A CA 1
ATOM 806 C C . PHE A 1 97 ? -13.625 -11.836 -0.440 1.00 48.88 97 PHE A C 1
ATOM 808 O O . PHE A 1 97 ? -14.062 -12.953 -0.081 1.00 48.88 97 PHE A O 1
#